Protein AF-A0AAW0H088-F1 (afdb_monomer_lite)

Radius of gyration: 13.22 Å; chains: 1; bounding box: 30×25×35 Å

Organism: Myodes glareolus (NCBI:txid447135)

pLDDT: mean 82.96, std 6.86, range [53.41, 90.75]

Sequence (66 aa):
MPPIEVILILTSANNLFQLFIGWEGVGIISFLLIGWWYGRSDANTAALQAILYNRIGDIGFILAIA

Foldseek 3Di:
DDLVVLVCQLVPDPDLVSNVVSLVSNLVVQLCVLCVPVVDPVSNVVSVVSNVVSVVVVVVSVVVVD

InterPro domains:
  IPR001750 NADH:quinone oxidoreductase/Mrp antiporter, transmembrane domain [PF00361] (13-66)
  IPR003945 NADH-quinone oxidoreductase, chain 5-like [PTHR42829] (7-65)

Secondary structure (DSSP, 8-state):
--THHHHHHHHT--SHHHHHHHHHHHHHHHHHHHTT-TT-HHHHHHHHHHHHHHHHHHHHHHHHH-

Structure (mmCIF, N/CA/C/O backbone):
data_AF-A0AAW0H088-F1
#
_entry.id   AF-A0AAW0H088-F1
#
loop_
_atom_site.group_PDB
_atom_site.id
_atom_site.type_symbol
_atom_site.label_atom_id
_atom_site.label_alt_id
_atom_site.label_comp_id
_atom_site.label_asym_id
_atom_site.label_entity_id
_atom_site.label_seq_id
_atom_site.pdbx_PDB_ins_code
_atom_site.Cartn_x
_atom_site.Cartn_y
_atom_site.Cartn_z
_atom_site.occupancy
_atom_site.B_iso_or_equiv
_atom_site.auth_seq_id
_atom_site.auth_comp_id
_atom_site.auth_asym_id
_atom_site.auth_atom_id
_atom_site.pdbx_PDB_model_num
ATOM 1 N N . MET A 1 1 ? -5.090 -17.275 -8.060 1.00 53.41 1 MET A N 1
ATOM 2 C CA . MET A 1 1 ? -5.093 -16.518 -6.793 1.00 53.41 1 MET A CA 1
ATOM 3 C C . MET A 1 1 ? -5.973 -15.297 -7.021 1.00 53.41 1 MET A C 1
ATOM 5 O O . MET A 1 1 ? -5.529 -14.411 -7.741 1.00 53.41 1 MET A O 1
ATOM 9 N N . PRO A 1 2 ? -7.259 -15.313 -6.627 1.00 59.59 2 PRO A N 1
ATOM 10 C CA . PRO A 1 2 ? -8.199 -14.302 -7.089 1.00 59.59 2 PRO A CA 1
ATOM 11 C C . PRO A 1 2 ? -8.018 -13.012 -6.268 1.00 59.59 2 PRO A C 1
ATOM 13 O O . PRO A 1 2 ? -8.238 -13.024 -5.060 1.00 59.59 2 PRO A O 1
ATOM 16 N N . PRO A 1 3 ? -7.657 -11.879 -6.896 1.00 72.81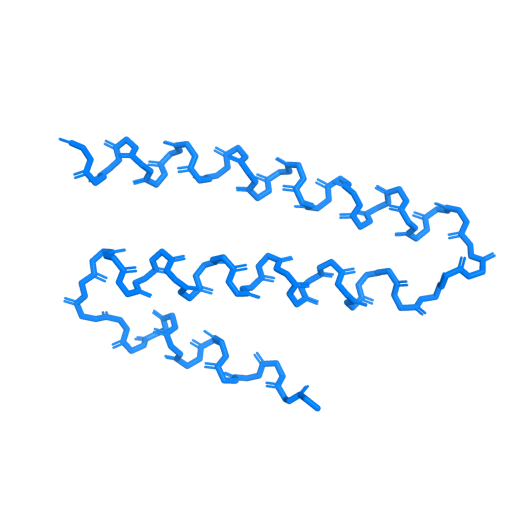 3 PRO A N 1
ATOM 17 C CA . PRO A 1 3 ? -7.405 -10.610 -6.202 1.00 72.81 3 PRO A CA 1
ATOM 18 C C . PRO A 1 3 ? -8.639 -10.001 -5.514 1.00 72.81 3 PRO A C 1
ATOM 20 O O . PRO A 1 3 ? -8.541 -9.028 -4.773 1.00 72.81 3 PRO A O 1
ATOM 23 N N . ILE A 1 4 ? -9.805 -10.597 -5.749 1.00 81.00 4 ILE A N 1
ATOM 24 C CA . ILE A 1 4 ? -11.112 -10.160 -5.262 1.00 81.00 4 ILE A CA 1
ATOM 25 C C . ILE A 1 4 ? -11.249 -10.386 -3.751 1.00 81.00 4 ILE A C 1
ATOM 27 O O . ILE A 1 4 ? -11.897 -9.589 -3.078 1.00 81.00 4 ILE A O 1
ATOM 31 N N . GLU A 1 5 ? -10.612 -11.424 -3.203 1.00 80.88 5 GLU A N 1
ATOM 32 C CA . GLU A 1 5 ? -10.698 -11.759 -1.772 1.00 80.88 5 GLU A CA 1
ATOM 33 C C . GLU A 1 5 ? -10.238 -10.596 -0.888 1.00 80.88 5 GLU A C 1
ATOM 35 O O . GLU A 1 5 ? -10.869 -10.268 0.113 1.00 80.88 5 GLU A O 1
ATOM 40 N N . VAL A 1 6 ? -9.184 -9.905 -1.310 1.00 82.81 6 VAL A N 1
ATOM 41 C CA . VAL A 1 6 ? -8.617 -8.773 -0.577 1.00 82.81 6 VAL A CA 1
ATOM 42 C C . VAL A 1 6 ? -9.535 -7.548 -0.610 1.00 82.81 6 VAL A C 1
ATOM 44 O O . VAL A 1 6 ? -9.696 -6.860 0.397 1.00 82.81 6 VAL A O 1
ATOM 47 N N . ILE A 1 7 ? -10.193 -7.301 -1.742 1.00 86.00 7 ILE A N 1
ATOM 48 C CA . ILE A 1 7 ? -11.149 -6.195 -1.891 1.00 86.00 7 ILE A CA 1
ATOM 49 C C . ILE A 1 7 ? -12.408 -6.455 -1.051 1.00 86.00 7 ILE A C 1
ATOM 51 O O . ILE A 1 7 ? -12.961 -5.526 -0.458 1.00 86.00 7 ILE A O 1
ATOM 55 N N . LEU A 1 8 ? -12.840 -7.716 -0.953 1.00 84.44 8 LEU A N 1
ATOM 56 C CA . LEU A 1 8 ? -13.944 -8.115 -0.081 1.00 84.44 8 LEU A CA 1
ATOM 57 C C . LEU A 1 8 ? -13.598 -7.891 1.394 1.00 84.44 8 LEU A C 1
ATOM 59 O O . LEU A 1 8 ? -14.391 -7.281 2.102 1.00 84.44 8 LEU A O 1
ATOM 63 N N . ILE A 1 9 ? -12.400 -8.288 1.839 1.00 82.94 9 ILE A N 1
ATOM 64 C CA . ILE A 1 9 ? -11.938 -8.055 3.220 1.00 82.94 9 ILE A CA 1
ATOM 65 C C . ILE A 1 9 ? -11.924 -6.557 3.556 1.00 82.94 9 ILE A C 1
ATOM 67 O O . ILE A 1 9 ? -12.330 -6.179 4.655 1.00 82.94 9 ILE A O 1
ATOM 71 N N . LEU A 1 10 ? -11.501 -5.712 2.609 1.00 84.25 10 LEU A N 1
ATOM 72 C CA . LEU A 1 10 ? -11.458 -4.259 2.778 1.00 84.25 10 LEU A CA 1
ATOM 73 C C . LEU A 1 10 ? -12.862 -3.643 2.870 1.00 84.25 10 LEU A C 1
ATOM 75 O O . LEU A 1 10 ? -13.118 -2.822 3.746 1.00 84.25 10 LEU A O 1
ATOM 79 N N . THR A 1 11 ? -13.786 -4.050 1.996 1.00 83.12 11 THR A N 1
ATOM 80 C CA . THR A 1 11 ? -15.163 -3.515 1.968 1.00 83.12 11 THR A CA 1
ATOM 81 C C . THR A 1 11 ? -16.050 -4.047 3.093 1.00 83.12 11 THR A C 1
ATOM 83 O O . THR A 1 11 ? -16.976 -3.354 3.508 1.00 83.12 11 THR A O 1
ATOM 86 N N . SER A 1 12 ? -15.765 -5.237 3.628 1.00 87.81 12 SER A N 1
ATOM 87 C CA . SER A 1 12 ? -16.487 -5.813 4.770 1.00 87.81 12 SER A CA 1
ATOM 88 C C . SER A 1 12 ? -15.857 -5.495 6.132 1.00 87.81 12 SER A C 1
ATOM 90 O O . SER A 1 12 ? -16.252 -6.089 7.136 1.00 87.81 12 SER A O 1
ATOM 92 N N . ALA A 1 13 ? -14.833 -4.641 6.187 1.00 85.81 13 ALA A N 1
ATOM 93 C CA . ALA A 1 13 ? -14.104 -4.383 7.421 1.00 85.81 13 ALA A CA 1
ATOM 94 C C . ALA A 1 13 ? -14.979 -3.651 8.454 1.00 85.81 13 ALA A C 1
ATOM 96 O O . ALA A 1 13 ? -15.491 -2.567 8.189 1.00 85.81 13 ALA A O 1
ATOM 97 N N . ASN A 1 14 ? -15.113 -4.230 9.652 1.00 84.94 14 ASN A N 1
ATOM 98 C CA . ASN A 1 14 ? -15.892 -3.645 10.758 1.00 84.94 14 ASN A CA 1
ATOM 99 C C . ASN A 1 14 ? -15.007 -2.983 11.832 1.00 84.94 14 ASN A C 1
ATOM 101 O O . ASN A 1 14 ? -15.473 -2.503 12.860 1.00 84.94 14 ASN A O 1
ATOM 105 N N . ASN A 1 15 ? -13.693 -2.995 11.638 1.00 85.94 15 ASN A N 1
ATOM 106 C CA . ASN A 1 15 ? -12.741 -2.334 12.516 1.00 85.94 15 ASN A CA 1
ATOM 107 C C . ASN A 1 15 ? -11.534 -1.857 11.702 1.00 85.94 15 ASN A C 1
ATOM 109 O O . ASN A 1 15 ? -11.189 -2.436 10.669 1.00 85.94 15 ASN A O 1
ATOM 113 N N . LEU A 1 16 ? -10.898 -0.782 12.176 1.00 83.50 16 LEU A N 1
ATOM 114 C CA . LEU A 1 16 ? -9.746 -0.161 11.512 1.00 83.50 16 LEU A CA 1
ATOM 115 C C . LEU A 1 16 ? -8.582 -1.146 11.316 1.00 83.50 16 LEU A C 1
ATOM 117 O O . LEU A 1 16 ? -7.868 -1.062 10.323 1.00 83.50 16 LEU A O 1
ATOM 121 N N . PHE A 1 17 ? -8.436 -2.122 12.215 1.00 82.94 17 PHE A N 1
ATOM 122 C CA . PHE A 1 17 ? -7.420 -3.167 12.106 1.00 82.94 17 PHE A CA 1
ATOM 123 C C . PHE A 1 17 ? -7.690 -4.149 10.951 1.00 82.94 17 PHE A C 1
ATOM 125 O O . PHE A 1 17 ? -6.790 -4.433 10.165 1.00 82.94 17 PHE A O 1
ATOM 132 N N . GLN A 1 18 ? -8.928 -4.633 10.785 1.00 83.38 18 GLN A N 1
ATOM 133 C CA . GLN A 1 18 ? -9.306 -5.465 9.633 1.00 83.38 18 GLN A CA 1
ATOM 134 C C . GLN A 1 18 ? -9.189 -4.691 8.316 1.00 83.38 18 GLN A C 1
ATOM 136 O O . GLN A 1 18 ? -8.793 -5.263 7.301 1.00 83.38 18 GLN A O 1
ATOM 141 N N . LEU A 1 19 ? -9.481 -3.389 8.339 1.00 87.31 19 LEU A N 1
ATOM 142 C CA . LEU A 1 19 ? -9.324 -2.529 7.173 1.00 87.31 19 LEU A CA 1
ATOM 143 C C . LEU A 1 19 ? -7.842 -2.370 6.796 1.00 87.31 19 LEU A C 1
ATOM 145 O O . LEU A 1 19 ? -7.510 -2.490 5.620 1.00 87.31 19 LEU A O 1
ATOM 149 N N . PHE A 1 20 ? -6.949 -2.214 7.779 1.00 86.25 20 PHE A N 1
ATOM 150 C CA . PHE A 1 20 ? -5.499 -2.187 7.561 1.00 86.25 20 PHE A CA 1
ATOM 151 C C . PHE A 1 20 ? -4.968 -3.502 6.963 1.00 86.25 20 PHE A C 1
ATOM 153 O O . PHE A 1 20 ? -4.168 -3.481 6.033 1.00 86.25 20 PHE A O 1
ATOM 160 N N . ILE A 1 21 ? -5.470 -4.658 7.415 1.00 85.44 21 ILE A N 1
ATOM 161 C CA . ILE A 1 21 ? -5.116 -5.963 6.824 1.00 85.44 21 ILE A CA 1
ATOM 162 C C . ILE A 1 21 ? -5.551 -6.044 5.352 1.00 85.44 21 ILE A C 1
ATOM 164 O O . ILE A 1 21 ? -4.786 -6.507 4.503 1.00 85.44 21 ILE A O 1
ATOM 168 N N . GLY A 1 22 ? -6.768 -5.591 5.034 1.00 87.44 22 GLY A N 1
ATOM 169 C CA . GLY A 1 22 ? -7.249 -5.524 3.652 1.00 87.44 22 GLY A CA 1
ATOM 170 C C . GLY A 1 22 ? -6.402 -4.582 2.794 1.00 87.44 22 GLY A C 1
ATOM 171 O O . GLY A 1 22 ? -6.032 -4.928 1.675 1.00 87.44 22 GLY A O 1
ATOM 172 N N . TRP A 1 23 ? -6.045 -3.421 3.341 1.00 88.25 23 TRP A N 1
ATOM 173 C CA . TRP A 1 23 ? -5.210 -2.412 2.693 1.00 88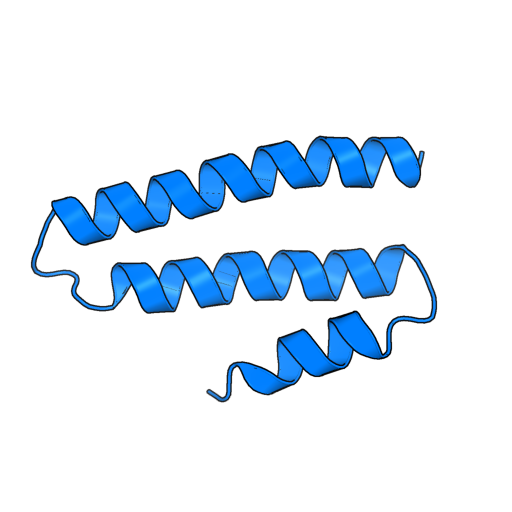.25 23 TRP A CA 1
ATOM 174 C C . TRP A 1 23 ? -3.820 -2.950 2.316 1.00 88.25 23 TRP A C 1
ATOM 176 O O . TRP A 1 23 ? -3.428 -2.889 1.148 1.00 88.25 23 TRP A O 1
ATOM 186 N N . GLU A 1 24 ? -3.128 -3.593 3.260 1.00 87.12 24 GLU A N 1
ATOM 187 C CA . GLU A 1 24 ? -1.837 -4.257 3.028 1.00 87.12 24 GLU A CA 1
ATOM 188 C C . GLU A 1 24 ? -1.920 -5.317 1.922 1.00 87.12 24 GLU A C 1
ATOM 190 O O . GLU A 1 24 ? -1.047 -5.417 1.052 1.00 87.12 24 GLU A O 1
ATOM 195 N N . GLY A 1 25 ? -3.004 -6.098 1.921 1.00 86.81 25 GLY A N 1
ATOM 196 C CA . GLY A 1 25 ? -3.255 -7.098 0.891 1.00 86.81 25 GLY A CA 1
ATOM 197 C C . GLY A 1 25 ? -3.372 -6.486 -0.508 1.00 86.81 25 GLY A C 1
ATOM 198 O O . GLY A 1 25 ? -2.852 -7.059 -1.470 1.00 86.81 25 GLY A O 1
ATOM 199 N N . VAL A 1 26 ? -4.012 -5.315 -0.647 1.00 89.56 26 VAL A N 1
ATOM 200 C CA . VAL A 1 26 ? -4.144 -4.623 -1.945 1.00 89.56 26 VAL A CA 1
ATOM 201 C C . VAL A 1 26 ? -2.768 -4.155 -2.421 1.00 89.56 26 VAL A C 1
ATOM 203 O O . VAL A 1 26 ? -2.437 -4.285 -3.605 1.00 89.56 26 VAL A O 1
ATOM 206 N N . GLY A 1 27 ? -1.928 -3.680 -1.498 1.00 87.00 27 GLY A N 1
ATOM 207 C CA . GLY A 1 27 ? -0.547 -3.295 -1.782 1.00 87.00 27 GLY A CA 1
ATOM 208 C C . GLY A 1 27 ? 0.306 -4.443 -2.333 1.00 87.00 27 GLY A C 1
ATOM 209 O O . GLY A 1 27 ? 1.003 -4.276 -3.333 1.00 87.00 27 GLY A O 1
ATOM 210 N N . ILE A 1 28 ? 0.206 -5.639 -1.752 1.00 86.31 28 ILE A N 1
ATOM 211 C CA . ILE A 1 28 ? 0.976 -6.810 -2.206 1.00 86.31 28 ILE A CA 1
ATOM 212 C C . ILE A 1 28 ? 0.472 -7.318 -3.563 1.00 86.31 28 ILE A C 1
ATOM 214 O O . ILE A 1 28 ? 1.265 -7.634 -4.452 1.00 86.31 28 ILE A O 1
ATOM 218 N N . ILE A 1 29 ? -0.847 -7.375 -3.756 1.00 87.94 29 ILE A N 1
ATOM 219 C CA . ILE A 1 29 ? -1.437 -7.845 -5.015 1.00 87.94 29 ILE A CA 1
ATOM 220 C C . ILE A 1 29 ? -1.133 -6.880 -6.165 1.00 87.94 29 ILE A C 1
ATOM 222 O O . ILE A 1 29 ? -0.807 -7.329 -7.264 1.00 87.94 29 ILE A O 1
ATOM 226 N N . SER A 1 30 ? -1.191 -5.568 -5.923 1.00 84.88 30 SER A N 1
ATOM 227 C CA . SER A 1 30 ? -0.822 -4.568 -6.932 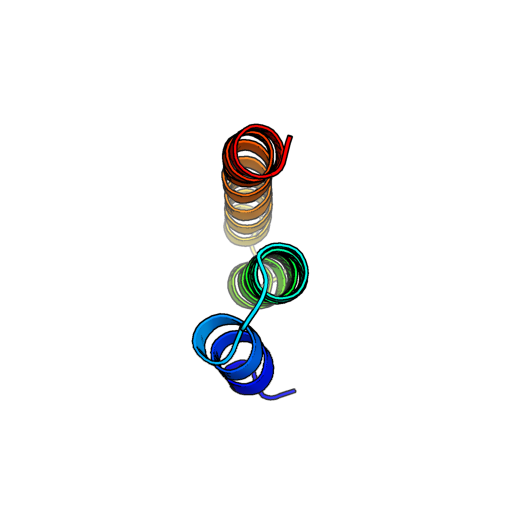1.00 84.88 30 SER A CA 1
ATOM 228 C C . SER A 1 30 ? 0.651 -4.674 -7.335 1.00 84.88 30 SER A C 1
ATOM 230 O O . SER A 1 30 ? 0.943 -4.653 -8.528 1.00 84.88 30 SER A O 1
ATOM 232 N N . PHE A 1 31 ? 1.569 -4.904 -6.391 1.00 85.94 31 PHE A N 1
ATOM 233 C CA . PHE A 1 31 ? 2.979 -5.162 -6.705 1.00 85.94 31 PHE A CA 1
ATOM 234 C C . PHE A 1 31 ? 3.170 -6.380 -7.615 1.00 85.94 31 PHE A C 1
ATOM 236 O O . PHE A 1 31 ? 3.876 -6.299 -8.619 1.00 85.94 31 PHE A O 1
ATOM 243 N N . LEU A 1 32 ? 2.516 -7.500 -7.294 1.00 85.44 32 LEU A N 1
ATOM 244 C CA . LEU A 1 32 ? 2.623 -8.737 -8.071 1.00 85.44 32 LEU A CA 1
ATOM 245 C C . LEU A 1 32 ? 2.023 -8.601 -9.478 1.00 85.44 32 LEU A C 1
ATOM 247 O O . LEU A 1 32 ? 2.562 -9.167 -10.426 1.00 85.44 32 LEU A O 1
ATOM 251 N N . LEU A 1 33 ? 0.932 -7.843 -9.626 1.00 85.88 33 LEU A N 1
ATOM 252 C CA . LEU A 1 33 ? 0.298 -7.595 -10.923 1.00 85.88 33 LEU A CA 1
ATOM 253 C C . LEU A 1 33 ? 1.107 -6.624 -11.792 1.00 85.88 33 LEU A C 1
ATOM 255 O O . LEU A 1 33 ? 1.269 -6.872 -12.984 1.00 85.88 33 LEU A O 1
ATOM 259 N N . ILE A 1 34 ? 1.642 -5.545 -11.212 1.00 84.88 34 ILE A N 1
ATOM 260 C CA . ILE A 1 34 ? 2.473 -4.569 -11.938 1.00 84.88 34 ILE A CA 1
ATOM 261 C C . ILE A 1 34 ? 3.814 -5.205 -12.326 1.00 84.88 34 ILE A C 1
ATOM 263 O O . ILE A 1 34 ? 4.282 -5.046 -13.452 1.00 84.88 34 ILE A O 1
ATOM 267 N N . GLY A 1 35 ? 4.403 -5.983 -11.417 1.00 81.94 35 GLY A N 1
ATOM 268 C CA . GLY A 1 35 ? 5.651 -6.709 -11.633 1.00 81.94 35 GLY A CA 1
ATOM 269 C C . GLY A 1 35 ? 5.514 -7.992 -12.456 1.00 81.94 35 GLY A C 1
ATOM 270 O O . GLY A 1 35 ? 6.520 -8.663 -12.660 1.00 81.94 35 GLY A O 1
ATOM 271 N N . TRP A 1 36 ? 4.317 -8.348 -12.945 1.00 83.12 36 TRP A N 1
ATOM 272 C CA . TRP A 1 36 ? 4.070 -9.623 -13.637 1.00 83.12 36 TRP A CA 1
ATOM 273 C C . TRP A 1 36 ? 5.014 -9.854 -14.827 1.00 83.12 36 TRP A C 1
ATOM 275 O O . TRP A 1 36 ? 5.482 -10.970 -15.061 1.00 83.12 36 TRP A O 1
ATOM 285 N N . TRP A 1 37 ? 5.338 -8.794 -15.573 1.00 80.19 37 TRP A N 1
ATOM 286 C CA . TRP A 1 37 ? 6.307 -8.866 -16.664 1.00 80.19 37 TRP A CA 1
ATOM 287 C C . TRP A 1 37 ? 7.725 -8.541 -16.172 1.00 80.19 37 TRP A C 1
ATOM 289 O O . TRP A 1 37 ? 8.285 -7.486 -16.470 1.00 80.19 37 TRP A O 1
ATOM 299 N N . TYR A 1 38 ? 8.351 -9.503 -15.489 1.00 70.12 38 TYR A N 1
ATOM 300 C CA . TYR A 1 38 ? 9.704 -9.372 -14.919 1.00 70.12 38 TYR A CA 1
ATOM 301 C C . TYR A 1 38 ? 10.815 -9.062 -15.941 1.00 70.12 38 TYR A C 1
ATOM 303 O O . TYR A 1 38 ? 11.874 -8.558 -15.580 1.00 70.12 38 TYR A O 1
ATOM 311 N N . GLY A 1 39 ? 10.589 -9.361 -17.224 1.00 72.62 39 GLY A N 1
ATOM 312 C CA . GLY A 1 39 ? 11.548 -9.127 -18.309 1.00 72.62 39 GLY A CA 1
ATOM 313 C C . GLY A 1 39 ? 11.812 -7.655 -18.650 1.00 72.62 39 GLY A C 1
ATOM 314 O O . GLY A 1 39 ? 12.729 -7.381 -19.420 1.00 72.62 39 GLY A O 1
ATOM 315 N N . ARG A 1 40 ? 11.040 -6.705 -18.102 1.00 75.94 40 ARG A N 1
ATOM 316 C CA . ARG A 1 40 ? 11.250 -5.270 -18.327 1.00 75.94 40 ARG A CA 1
ATOM 317 C C . ARG A 1 40 ? 11.572 -4.564 -17.014 1.00 75.94 40 ARG A C 1
ATOM 319 O O . ARG A 1 40 ? 10.758 -4.557 -16.095 1.00 75.94 40 ARG A O 1
ATOM 326 N N . SER A 1 41 ? 12.742 -3.926 -16.946 1.00 76.19 41 SER A N 1
ATOM 327 C CA . SER A 1 41 ? 13.180 -3.150 -15.774 1.00 76.19 41 SER A CA 1
ATOM 328 C C . SER A 1 41 ? 12.165 -2.079 -15.368 1.00 76.19 41 SER A C 1
ATOM 330 O O . SER A 1 41 ? 11.979 -1.845 -14.179 1.00 76.19 41 SER A O 1
ATOM 332 N N . ASP A 1 42 ? 11.465 -1.499 -16.346 1.00 76.88 42 ASP A N 1
ATOM 333 C CA . ASP A 1 42 ? 10.440 -0.467 -16.142 1.00 76.88 42 ASP A CA 1
ATOM 334 C C . ASP A 1 42 ? 9.234 -0.981 -15.336 1.00 76.88 42 ASP A C 1
ATOM 336 O O . ASP A 1 42 ? 8.646 -0.246 -14.547 1.00 76.88 42 ASP A O 1
ATOM 340 N N . ALA A 1 43 ? 8.862 -2.256 -15.503 1.00 76.69 43 ALA A N 1
ATOM 341 C CA . ALA A 1 43 ? 7.752 -2.854 -14.760 1.00 76.69 43 ALA A CA 1
ATOM 342 C C . ALA A 1 43 ? 8.126 -3.066 -13.286 1.00 76.69 43 ALA A C 1
ATOM 344 O O . ALA A 1 43 ? 7.316 -2.846 -12.388 1.00 76.69 43 ALA A O 1
ATOM 345 N N . ASN A 1 44 ? 9.384 -3.431 -13.028 1.00 79.88 44 ASN A N 1
ATOM 346 C CA . ASN A 1 44 ? 9.877 -3.663 -11.675 1.00 79.88 44 ASN A CA 1
ATOM 347 C C . ASN A 1 44 ? 10.073 -2.343 -10.905 1.00 79.88 44 ASN A C 1
ATOM 349 O O . ASN A 1 44 ? 9.772 -2.268 -9.713 1.00 79.88 44 ASN A O 1
ATOM 353 N N . THR A 1 45 ? 10.517 -1.276 -11.582 1.00 84.25 45 THR A N 1
ATOM 354 C CA . THR A 1 45 ? 10.597 0.064 -10.979 1.00 84.25 45 THR A CA 1
ATOM 355 C C . THR A 1 45 ? 9.212 0.643 -10.702 1.00 84.25 45 THR A C 1
ATOM 357 O O . THR A 1 45 ? 9.006 1.192 -9.622 1.00 84.25 45 THR A O 1
ATOM 360 N N . ALA A 1 46 ? 8.243 0.457 -11.605 1.00 83.94 46 ALA A N 1
ATOM 361 C CA . ALA A 1 46 ? 6.854 0.856 -11.378 1.00 83.94 46 ALA A CA 1
ATOM 362 C C . ALA A 1 46 ? 6.212 0.090 -10.206 1.00 83.94 46 ALA A C 1
ATOM 364 O O . ALA A 1 46 ? 5.523 0.687 -9.379 1.00 83.94 46 ALA A O 1
ATOM 365 N N . ALA A 1 47 ? 6.480 -1.215 -10.084 1.00 84.19 47 ALA A N 1
ATOM 366 C CA . ALA A 1 47 ? 5.999 -2.022 -8.965 1.00 84.19 47 ALA A CA 1
ATOM 367 C C . ALA A 1 47 ? 6.594 -1.542 -7.626 1.00 84.19 47 ALA A C 1
ATOM 369 O O . ALA A 1 47 ? 5.868 -1.361 -6.647 1.00 84.19 47 ALA A O 1
ATOM 370 N N . LEU A 1 48 ? 7.900 -1.254 -7.586 1.00 85.50 48 LEU A N 1
ATOM 371 C CA . LEU A 1 48 ? 8.559 -0.690 -6.402 1.00 85.50 48 LEU A CA 1
ATOM 372 C C . LEU A 1 48 ? 8.018 0.694 -6.025 1.00 85.50 48 LEU A C 1
ATOM 374 O O . LEU A 1 48 ? 7.798 0.962 -4.844 1.00 85.50 48 LEU A O 1
ATOM 378 N N . GLN A 1 49 ? 7.769 1.560 -7.010 1.00 88.19 49 GLN A N 1
ATOM 379 C CA . GLN A 1 49 ? 7.134 2.857 -6.776 1.00 88.19 49 GLN A CA 1
ATOM 380 C C . GLN A 1 49 ? 5.736 2.690 -6.170 1.00 88.19 49 GLN A C 1
ATOM 382 O O . GLN A 1 49 ? 5.414 3.366 -5.196 1.00 88.19 49 GLN A O 1
ATOM 387 N N . ALA A 1 50 ? 4.932 1.755 -6.682 1.00 87.38 50 ALA A N 1
ATOM 388 C CA . ALA A 1 50 ? 3.601 1.477 -6.147 1.00 87.38 50 ALA A CA 1
ATOM 389 C C . ALA A 1 50 ? 3.636 1.029 -4.672 1.00 87.38 50 ALA A C 1
ATOM 391 O O . ALA A 1 50 ? 2.820 1.493 -3.875 1.00 87.38 50 ALA A O 1
ATOM 392 N N . ILE A 1 51 ? 4.609 0.196 -4.274 1.00 89.31 51 ILE A N 1
ATOM 393 C CA . ILE A 1 51 ? 4.801 -0.159 -2.856 1.00 89.31 51 ILE A CA 1
ATOM 394 C C . ILE A 1 51 ? 5.209 1.060 -2.026 1.00 89.31 51 ILE A C 1
ATOM 396 O O . ILE A 1 51 ? 4.669 1.256 -0.941 1.00 89.31 51 ILE A O 1
ATOM 400 N N . LEU A 1 52 ? 6.143 1.881 -2.512 1.00 89.69 52 LEU A N 1
ATOM 401 C CA . LEU A 1 52 ? 6.608 3.065 -1.783 1.00 89.69 52 LEU A CA 1
ATOM 402 C C . LEU A 1 52 ? 5.462 4.035 -1.477 1.00 89.69 52 LEU A C 1
ATOM 404 O O . LEU A 1 52 ? 5.347 4.502 -0.345 1.00 89.69 52 LEU A O 1
ATOM 408 N N . TYR A 1 53 ? 4.587 4.297 -2.449 1.00 90.75 53 TYR A N 1
ATOM 409 C CA . TYR A 1 53 ? 3.425 5.159 -2.228 1.00 90.75 53 TYR A CA 1
ATOM 410 C C . TYR A 1 53 ? 2.394 4.532 -1.281 1.00 90.75 53 TYR A C 1
ATOM 412 O O . TYR A 1 53 ? 1.856 5.249 -0.438 1.00 90.75 53 TYR A O 1
ATOM 420 N N . ASN A 1 54 ? 2.169 3.214 -1.346 1.00 90.69 54 ASN A N 1
ATOM 421 C CA . ASN A 1 54 ? 1.315 2.523 -0.371 1.00 90.69 54 ASN A CA 1
ATOM 422 C C . ASN A 1 54 ? 1.857 2.662 1.056 1.00 90.69 54 ASN A C 1
ATOM 424 O O . ASN A 1 54 ? 1.110 3.025 1.958 1.00 90.69 54 ASN A O 1
ATOM 428 N N . ARG A 1 55 ? 3.172 2.503 1.242 1.00 89.44 55 ARG A N 1
ATOM 429 C CA . ARG A 1 55 ? 3.825 2.626 2.555 1.00 89.44 55 ARG A CA 1
ATOM 430 C C . ARG A 1 55 ? 3.727 4.026 3.156 1.00 89.44 55 ARG A C 1
ATOM 432 O O . ARG A 1 55 ? 3.648 4.166 4.371 1.00 89.44 55 ARG A O 1
ATOM 439 N N . ILE A 1 56 ? 3.701 5.068 2.325 1.00 90.19 56 ILE A N 1
ATOM 440 C CA . ILE A 1 56 ? 3.427 6.439 2.785 1.00 90.19 56 ILE A CA 1
ATOM 441 C C . ILE A 1 56 ? 1.961 6.574 3.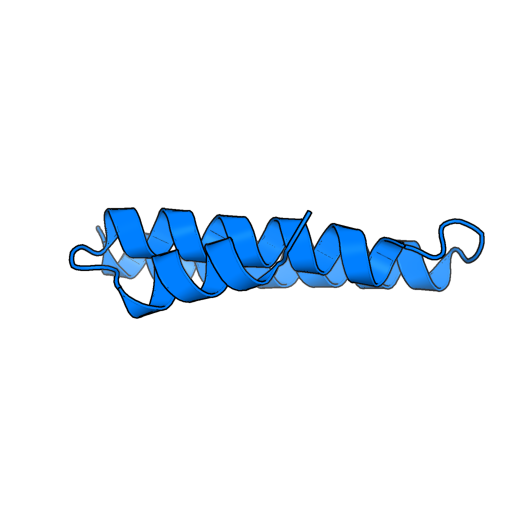229 1.00 90.19 56 ILE A C 1
ATOM 443 O O . ILE A 1 56 ? 1.686 7.210 4.246 1.00 90.19 56 ILE A O 1
ATOM 447 N N . GLY A 1 57 ? 1.028 5.950 2.505 1.00 85.81 57 GLY A N 1
ATOM 448 C CA . GLY A 1 57 ? -0.383 5.865 2.896 1.00 85.81 57 GLY A CA 1
ATOM 449 C C . GLY A 1 57 ? -0.590 5.171 4.247 1.00 85.81 57 GLY A C 1
ATOM 450 O O . GLY A 1 57 ? -1.393 5.641 5.054 1.00 85.81 57 GLY A O 1
ATOM 451 N N . ASP A 1 58 ? 0.196 4.133 4.543 1.00 87.44 58 ASP A N 1
ATOM 452 C CA . ASP A 1 58 ? 0.143 3.410 5.822 1.00 87.44 58 ASP A CA 1
ATOM 453 C C . ASP A 1 58 ? 0.466 4.312 7.016 1.00 87.44 58 ASP A C 1
ATOM 455 O O . ASP A 1 58 ? -0.128 4.155 8.078 1.00 87.44 58 ASP A O 1
ATOM 459 N N . ILE A 1 59 ? 1.357 5.297 6.853 1.00 87.44 59 ILE A N 1
ATOM 460 C CA . ILE A 1 59 ? 1.664 6.279 7.906 1.00 87.44 59 ILE A CA 1
ATOM 461 C C . ILE A 1 59 ? 0.414 7.102 8.237 1.00 87.44 59 ILE A C 1
ATOM 463 O O . ILE A 1 59 ? 0.114 7.322 9.409 1.00 87.44 59 ILE A O 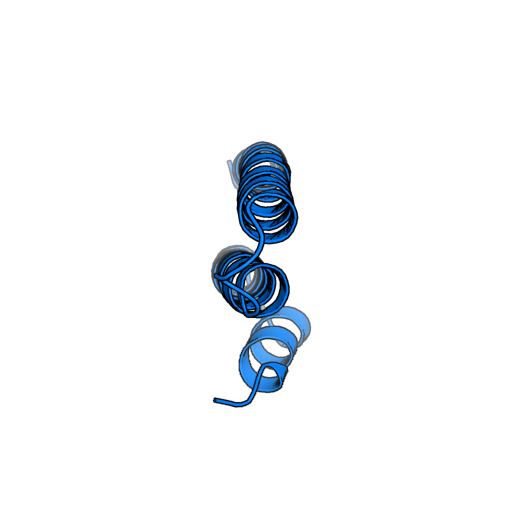1
ATOM 467 N N . GLY A 1 60 ? -0.352 7.511 7.220 1.00 84.94 60 GLY A N 1
ATOM 468 C CA . GLY A 1 60 ? -1.643 8.175 7.413 1.00 84.94 60 GLY A CA 1
ATOM 469 C C . GLY A 1 60 ? -2.667 7.274 8.109 1.00 84.94 60 GLY A C 1
ATOM 470 O O . GLY A 1 60 ? -3.400 7.736 8.980 1.00 84.94 60 GLY A O 1
ATOM 471 N N . PHE A 1 61 ? -2.668 5.979 7.785 1.00 82.94 61 PHE A N 1
ATOM 472 C CA . PHE A 1 61 ? -3.519 4.980 8.434 1.00 82.94 61 PHE A CA 1
ATOM 473 C C . PHE A 1 61 ? -3.172 4.774 9.909 1.00 82.94 61 PHE A C 1
ATOM 475 O O . PHE A 1 61 ? -4.057 4.759 10.761 1.00 82.94 61 PHE A O 1
ATOM 482 N N . ILE A 1 62 ? -1.883 4.652 10.218 1.00 84.25 62 ILE A N 1
ATOM 483 C CA . ILE A 1 62 ? -1.380 4.472 11.580 1.00 84.25 62 ILE A CA 1
ATOM 484 C C . ILE A 1 62 ? -1.682 5.711 12.426 1.00 84.25 62 ILE A C 1
ATOM 486 O O . ILE A 1 62 ? -2.107 5.561 13.565 1.00 84.25 62 ILE A O 1
ATOM 490 N N . LEU A 1 63 ? -1.546 6.920 11.870 1.00 84.38 63 LEU A N 1
ATOM 491 C CA . LEU A 1 63 ? -1.924 8.163 12.555 1.00 84.38 63 LEU A CA 1
ATOM 492 C C . LEU A 1 63 ? -3.429 8.274 12.838 1.00 84.38 63 LEU A C 1
ATOM 494 O O . LEU A 1 63 ? -3.805 8.943 13.788 1.00 84.38 63 LEU A O 1
ATOM 498 N N . ALA A 1 64 ? -4.284 7.661 12.018 1.00 78.00 64 ALA A N 1
ATOM 499 C CA . ALA A 1 64 ? -5.730 7.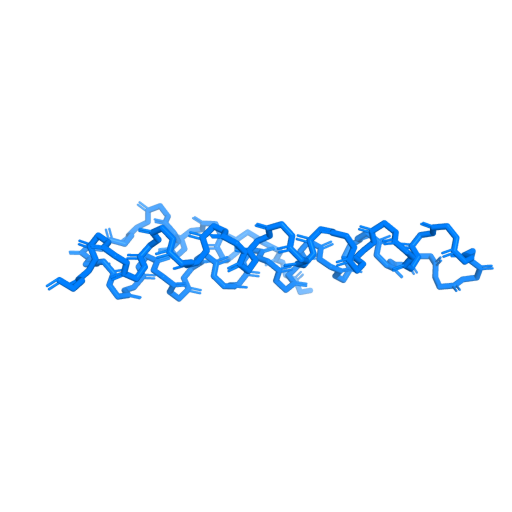635 12.248 1.00 78.00 64 ALA A CA 1
ATOM 500 C C . ALA A 1 64 ? -6.163 6.553 13.256 1.00 78.00 64 ALA A C 1
ATOM 502 O O . ALA A 1 64 ? -7.269 6.616 13.791 1.00 78.00 64 ALA A O 1
ATOM 503 N N . ILE A 1 65 ? -5.319 5.539 13.470 1.00 76.50 65 ILE A N 1
ATOM 504 C CA . ILE A 1 65 ? -5.529 4.456 14.440 1.00 76.50 65 ILE A CA 1
ATOM 505 C C . ILE A 1 65 ? -4.961 4.816 15.823 1.00 76.50 65 ILE A C 1
ATOM 507 O O . ILE A 1 65 ? -5.501 4.343 16.825 1.00 76.50 65 ILE A O 1
ATOM 511 N N . ALA A 1 66 ? -3.873 5.592 15.862 1.00 64.62 66 ALA A N 1
ATOM 512 C CA . ALA A 1 66 ? -3.206 6.077 17.072 1.00 64.62 66 ALA A CA 1
ATOM 513 C C . ALA A 1 66 ? -4.003 7.184 17.777 1.00 64.62 66 ALA A C 1
ATOM 515 O O . ALA A 1 66 ? -4.026 7.155 19.029 1.00 64.62 66 ALA A O 1
#